Protein AF-Q64BW5-F1 (afdb_monomer_lite)

Structure (mmCIF, N/CA/C/O backbone):
data_AF-Q64BW5-F1
#
_entry.id   AF-Q64BW5-F1
#
loop_
_atom_site.group_PDB
_atom_site.id
_atom_site.type_symbol
_atom_site.label_atom_id
_atom_site.label_alt_id
_atom_site.label_comp_id
_atom_site.label_asym_id
_atom_site.label_entity_id
_atom_site.label_seq_id
_atom_site.pdbx_PDB_ins_code
_atom_site.Cartn_x
_atom_site.Cartn_y
_atom_site.Cartn_z
_atom_site.occupancy
_atom_site.B_iso_or_equiv
_atom_site.auth_seq_id
_atom_site.auth_comp_id
_atom_site.auth_asym_id
_atom_site.auth_atom_id
_atom_site.pdbx_PDB_model_num
ATOM 1 N N . MET A 1 1 ? 25.138 10.363 -33.778 1.00 40.03 1 MET A N 1
ATOM 2 C CA . MET A 1 1 ? 23.825 9.757 -33.479 1.00 40.03 1 MET A CA 1
ATOM 3 C C . MET A 1 1 ? 23.364 10.352 -32.166 1.00 40.03 1 MET A C 1
ATOM 5 O O . MET A 1 1 ? 23.858 9.948 -31.122 1.00 40.03 1 MET A O 1
ATOM 9 N N . ASP A 1 2 ? 22.525 11.381 -32.226 1.00 44.62 2 ASP A N 1
ATOM 10 C CA . ASP A 1 2 ? 22.019 12.067 -31.039 1.00 44.62 2 ASP A CA 1
ATOM 11 C C . ASP A 1 2 ? 21.065 11.152 -30.275 1.00 44.62 2 ASP A C 1
ATOM 13 O O . ASP A 1 2 ? 19.942 10.880 -30.707 1.00 44.62 2 ASP A O 1
ATOM 17 N N . THR A 1 3 ? 21.519 10.648 -29.131 1.00 49.12 3 THR A N 1
ATOM 18 C CA . THR A 1 3 ? 20.677 9.920 -28.187 1.00 49.12 3 THR A CA 1
ATOM 19 C C . THR A 1 3 ? 19.681 10.916 -27.601 1.00 49.12 3 THR A C 1
ATOM 21 O O . THR A 1 3 ? 19.979 11.625 -26.639 1.00 49.12 3 THR A O 1
ATOM 24 N N . LYS A 1 4 ? 18.488 11.011 -28.198 1.00 54.75 4 LYS A N 1
ATOM 25 C CA . LYS A 1 4 ? 17.365 11.738 -27.599 1.00 54.75 4 LYS A CA 1
ATOM 26 C C . LYS A 1 4 ? 17.046 11.087 -26.254 1.00 54.75 4 LYS A C 1
ATOM 28 O O . LYS A 1 4 ? 16.424 10.030 -26.201 1.00 54.75 4 LYS A O 1
ATOM 33 N N . LYS A 1 5 ? 17.505 11.708 -25.168 1.00 57.66 5 LYS A N 1
ATOM 34 C CA . LYS A 1 5 ? 17.122 11.332 -23.809 1.00 57.66 5 LYS A CA 1
ATOM 35 C C . LYS A 1 5 ? 15.677 11.766 -23.598 1.00 57.66 5 LYS A C 1
ATOM 37 O O . LYS A 1 5 ? 15.373 12.952 -23.675 1.00 57.66 5 LYS A O 1
ATOM 42 N N . VAL A 1 6 ? 14.797 10.801 -23.365 1.00 62.75 6 VAL A N 1
ATOM 43 C CA . VAL A 1 6 ? 13.415 11.052 -22.954 1.00 62.75 6 VAL A CA 1
ATOM 44 C C . VAL A 1 6 ? 13.355 10.833 -21.451 1.00 62.75 6 VAL A C 1
ATOM 46 O O . VAL A 1 6 ? 13.616 9.731 -20.977 1.00 62.75 6 VAL A O 1
ATOM 49 N N . THR A 1 7 ? 13.040 11.886 -20.702 1.00 61.03 7 THR A N 1
ATOM 50 C CA . THR A 1 7 ? 12.795 11.788 -19.262 1.00 61.03 7 THR A CA 1
ATOM 51 C C . THR A 1 7 ? 11.343 11.375 -19.054 1.00 61.03 7 THR A C 1
ATOM 53 O O . THR A 1 7 ? 10.433 12.076 -19.490 1.00 61.03 7 THR A O 1
ATOM 56 N N . LEU A 1 8 ? 11.120 10.226 -18.417 1.00 65.81 8 LEU A N 1
ATOM 57 C CA . LEU A 1 8 ? 9.782 9.755 -18.065 1.00 65.81 8 LEU A CA 1
ATOM 58 C C . LEU A 1 8 ? 9.401 10.307 -16.685 1.00 65.81 8 LEU A C 1
ATOM 60 O O . LEU A 1 8 ? 9.905 9.850 -15.659 1.00 65.81 8 LEU A O 1
ATOM 64 N N . GLU A 1 9 ? 8.518 11.305 -16.655 1.00 70.00 9 GLU A N 1
ATOM 65 C CA . GLU A 1 9 ? 8.001 11.862 -15.403 1.00 70.00 9 GLU A CA 1
ATOM 66 C C . GLU A 1 9 ? 7.084 10.853 -14.700 1.00 70.00 9 GLU A C 1
ATOM 68 O O . GLU A 1 9 ? 6.095 10.402 -15.268 1.00 70.00 9 GLU A O 1
ATOM 73 N N . GLY A 1 10 ? 7.401 10.497 -13.452 1.00 75.88 10 GLY A N 1
ATOM 74 C CA . GLY A 1 10 ? 6.597 9.560 -12.656 1.00 75.88 10 GLY A CA 1
ATOM 75 C C . GLY A 1 10 ? 7.219 8.179 -12.443 1.00 75.88 10 GLY A C 1
ATOM 76 O O . GLY A 1 10 ? 6.550 7.306 -11.891 1.00 75.88 10 GLY A O 1
ATOM 77 N N . ILE A 1 11 ? 8.488 7.983 -12.806 1.00 84.19 11 ILE A N 1
ATOM 78 C CA . ILE A 1 11 ? 9.298 6.849 -12.338 1.00 84.19 11 ILE A CA 1
ATOM 79 C C . ILE A 1 11 ? 9.913 7.189 -10.972 1.00 84.19 11 ILE A C 1
ATOM 81 O O . ILE A 1 11 ? 10.339 8.318 -10.729 1.00 84.19 11 ILE A O 1
ATOM 85 N N . VAL A 1 12 ? 9.930 6.219 -10.061 1.00 87.19 12 VAL A N 1
ATOM 86 C CA . VAL A 1 12 ? 10.563 6.303 -8.740 1.00 87.19 12 VAL A CA 1
ATOM 87 C C . VAL A 1 12 ? 11.652 5.252 -8.592 1.00 87.19 12 VAL A C 1
ATOM 89 O O . VAL A 1 12 ? 11.532 4.1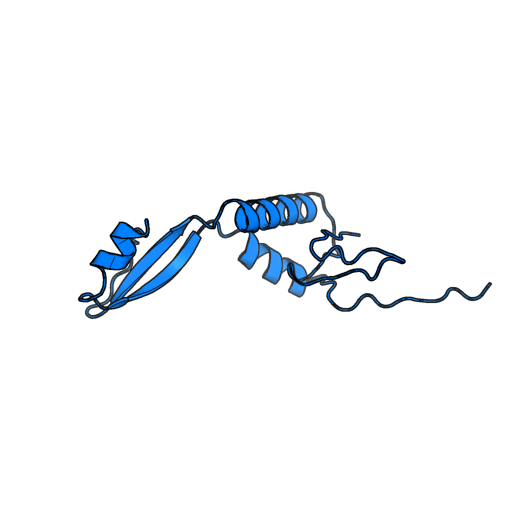41 -9.108 1.00 87.19 12 VAL A O 1
ATOM 92 N N . SER A 1 13 ? 12.684 5.606 -7.834 1.00 88.06 13 SER A N 1
ATOM 93 C CA . SER A 1 13 ? 13.816 4.748 -7.487 1.00 88.06 13 SER A CA 1
ATOM 94 C C . SER A 1 13 ? 14.265 4.996 -6.041 1.00 88.06 13 SER A C 1
ATOM 96 O O . SER A 1 13 ? 13.787 5.924 -5.376 1.00 88.06 13 SER A O 1
ATOM 98 N N . GLY A 1 14 ? 15.141 4.131 -5.521 1.00 90.81 14 GLY A N 1
ATOM 99 C CA . GLY A 1 14 ? 15.722 4.264 -4.179 1.00 90.81 14 GLY A CA 1
ATOM 100 C C . GLY A 1 14 ? 14.676 4.350 -3.059 1.00 90.81 14 GLY A C 1
ATOM 101 O O . GLY A 1 14 ? 13.723 3.572 -3.012 1.00 90.81 14 GLY A O 1
ATOM 102 N N . GLU A 1 15 ? 14.825 5.322 -2.157 1.00 90.94 15 GLU A N 1
ATOM 103 C CA . GLU A 1 15 ? 13.932 5.492 -0.999 1.00 90.94 15 GLU A CA 1
ATOM 104 C C . GLU A 1 15 ? 12.465 5.734 -1.402 1.00 90.94 15 GLU A C 1
ATOM 106 O O . GLU A 1 15 ? 11.539 5.227 -0.761 1.00 90.94 15 GLU A O 1
ATOM 111 N N . ALA A 1 16 ? 12.236 6.456 -2.505 1.00 88.88 16 ALA A N 1
ATOM 112 C CA . ALA A 1 16 ? 10.890 6.705 -3.015 1.00 88.88 16 ALA A CA 1
ATOM 113 C C . ALA A 1 16 ? 10.205 5.407 -3.477 1.00 88.88 16 ALA A C 1
ATOM 115 O O . ALA A 1 16 ? 8.998 5.237 -3.270 1.00 88.88 16 ALA A O 1
ATOM 116 N N . LEU A 1 17 ? 10.975 4.471 -4.045 1.00 89.56 17 LEU A N 1
ATOM 117 C CA . LEU A 1 17 ? 10.492 3.145 -4.428 1.00 89.56 17 LEU A CA 1
ATOM 118 C C . LEU A 1 17 ? 10.136 2.304 -3.196 1.00 89.56 17 LEU A C 1
ATOM 120 O O . LEU A 1 17 ? 9.076 1.678 -3.162 1.00 89.56 17 LEU A O 1
ATOM 124 N N . ASP A 1 18 ? 10.969 2.322 -2.155 1.00 90.81 18 ASP A N 1
ATOM 125 C CA . ASP A 1 18 ? 10.688 1.595 -0.913 1.00 90.81 18 ASP A CA 1
ATOM 126 C C . ASP A 1 18 ? 9.460 2.149 -0.179 1.00 90.81 18 ASP A C 1
ATOM 128 O O . ASP A 1 18 ? 8.657 1.385 0.371 1.00 90.81 18 ASP A O 1
ATOM 132 N N . PHE A 1 19 ? 9.256 3.468 -0.204 1.00 90.94 19 PHE A N 1
ATOM 133 C CA . PHE A 1 19 ? 8.040 4.085 0.319 1.00 90.94 19 PHE A CA 1
ATOM 134 C C . PHE A 1 19 ? 6.795 3.641 -0.466 1.00 90.94 19 PHE 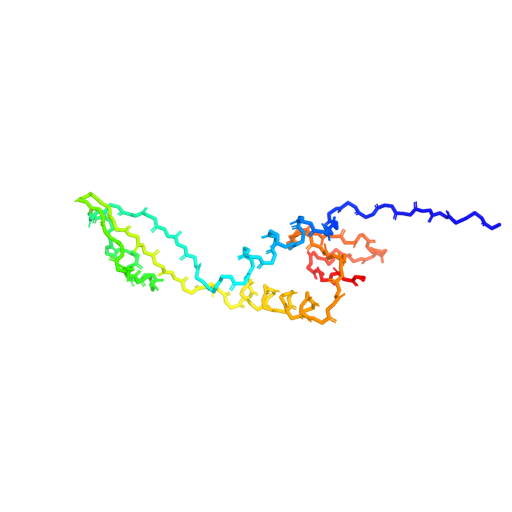A C 1
ATOM 136 O O . PHE A 1 19 ? 5.790 3.242 0.137 1.00 90.94 19 PHE A O 1
ATOM 143 N N . ALA A 1 20 ? 6.868 3.645 -1.802 1.00 90.38 20 ALA A N 1
ATOM 144 C CA . ALA A 1 20 ? 5.792 3.158 -2.663 1.00 90.38 20 ALA A CA 1
ATOM 145 C C . ALA A 1 20 ? 5.493 1.671 -2.403 1.00 90.38 20 ALA A C 1
ATOM 147 O O . ALA A 1 20 ? 4.329 1.305 -2.218 1.00 90.38 20 ALA A O 1
ATOM 148 N N . TYR A 1 21 ? 6.529 0.838 -2.265 1.00 91.75 21 TYR A N 1
ATOM 149 C CA . TYR A 1 21 ? 6.403 -0.579 -1.923 1.00 91.75 21 TYR A CA 1
ATOM 150 C C . TYR A 1 21 ? 5.663 -0.785 -0.604 1.00 91.75 21 TYR A C 1
ATOM 152 O O . TYR A 1 21 ? 4.698 -1.547 -0.553 1.00 91.75 21 TYR A O 1
ATOM 160 N N . ARG A 1 22 ? 6.059 -0.076 0.461 1.00 91.56 22 ARG A N 1
ATOM 161 C CA . ARG A 1 22 ? 5.395 -0.177 1.771 1.00 91.56 22 ARG A CA 1
ATOM 162 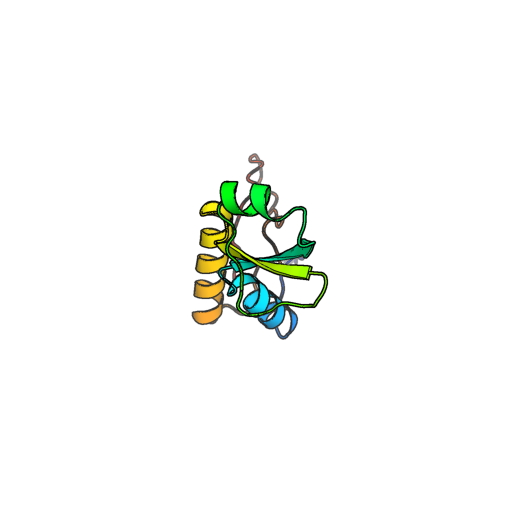C C . ARG A 1 22 ? 3.914 0.178 1.681 1.00 91.56 22 ARG A C 1
ATOM 164 O O . ARG A 1 22 ? 3.105 -0.494 2.308 1.00 91.56 22 ARG A O 1
ATOM 171 N N . LYS A 1 23 ? 3.548 1.193 0.892 1.00 90.50 23 LYS A N 1
ATOM 172 C CA . LYS A 1 23 ? 2.150 1.608 0.695 1.00 90.50 23 LYS A CA 1
ATOM 173 C C . LYS A 1 23 ? 1.343 0.580 -0.112 1.00 90.50 23 LYS A C 1
ATOM 175 O O . LYS A 1 23 ? 0.207 0.269 0.255 1.00 90.50 23 LYS A O 1
ATOM 180 N N . LYS A 1 24 ? 1.916 0.052 -1.196 1.00 89.62 24 LYS A N 1
ATOM 181 C CA . LYS A 1 24 ? 1.255 -0.898 -2.108 1.00 89.62 24 LYS A CA 1
ATOM 182 C C . LYS A 1 24 ? 1.101 -2.289 -1.483 1.00 89.62 24 LYS A C 1
ATOM 184 O O . LYS A 1 24 ? 0.020 -2.866 -1.557 1.00 89.62 24 LYS A O 1
ATOM 189 N N . ASN A 1 25 ? 2.098 -2.744 -0.720 1.00 91.25 25 ASN A N 1
ATOM 190 C CA . ASN A 1 25 ? 2.113 -4.054 -0.055 1.00 91.25 25 ASN A CA 1
ATOM 191 C C . ASN A 1 25 ? 1.064 -4.208 1.072 1.00 91.25 25 ASN A C 1
ATOM 193 O O . ASN A 1 25 ? 0.846 -5.302 1.593 1.00 91.25 25 ASN A O 1
ATOM 197 N N . VAL A 1 26 ? 0.390 -3.128 1.483 1.00 92.06 26 VAL A N 1
ATOM 198 C CA . VAL A 1 26 ? -0.710 -3.207 2.453 1.00 92.06 26 VAL A CA 1
ATOM 199 C C . VAL A 1 26 ? -1.983 -3.688 1.753 1.00 92.06 26 VAL A C 1
ATOM 201 O O . VAL A 1 26 ? -2.521 -2.993 0.901 1.00 92.06 26 VAL A O 1
ATOM 204 N N . LYS A 1 27 ? -2.521 -4.843 2.161 1.00 90.62 27 LYS A N 1
ATOM 205 C CA . LYS A 1 27 ? -3.739 -5.438 1.568 1.00 90.62 27 LYS A CA 1
ATOM 206 C C . LYS A 1 27 ? -5.047 -4.726 1.927 1.00 90.62 27 LYS A C 1
ATOM 208 O O . LYS A 1 27 ? -6.047 -4.887 1.236 1.00 90.62 27 LYS A O 1
ATOM 213 N N . TYR A 1 28 ? -5.049 -3.959 3.014 1.00 92.25 28 TYR A N 1
ATOM 214 C CA . TYR A 1 28 ? -6.252 -3.351 3.574 1.00 92.25 28 TYR A CA 1
ATOM 215 C C . TYR A 1 28 ? -6.230 -1.827 3.470 1.00 92.25 28 TYR A C 1
ATOM 217 O O . TYR A 1 28 ? -5.219 -1.184 3.757 1.00 92.25 28 TYR A O 1
ATOM 225 N N . VAL A 1 29 ? -7.377 -1.242 3.150 1.00 91.25 29 VAL A N 1
ATOM 226 C CA . VAL A 1 29 ? -7.637 0.186 3.334 1.00 91.25 29 VAL A CA 1
ATOM 227 C C . VAL A 1 29 ? -8.153 0.396 4.751 1.00 91.25 29 VAL A C 1
ATOM 229 O O . VAL A 1 29 ? -8.927 -0.413 5.259 1.00 91.25 29 VAL A O 1
ATOM 232 N N . TYR A 1 30 ? -7.726 1.475 5.405 1.00 91.31 30 TYR A N 1
ATOM 233 C CA . TYR A 1 30 ? -8.148 1.807 6.763 1.00 91.31 30 TYR A CA 1
ATOM 234 C C . TYR A 1 30 ? -8.955 3.098 6.785 1.00 91.31 30 TYR A C 1
ATOM 236 O O . TYR A 1 30 ? -8.596 4.066 6.118 1.00 91.31 30 TYR A O 1
ATOM 244 N N . LYS A 1 31 ? -9.995 3.134 7.619 1.00 90.75 31 LYS A N 1
ATOM 245 C CA . LYS A 1 31 ? -10.815 4.330 7.843 1.00 90.75 31 LYS A CA 1
ATOM 246 C C . LYS A 1 31 ? -11.075 4.527 9.330 1.00 90.75 31 LYS A C 1
ATOM 248 O O . LYS A 1 31 ? -11.191 3.562 10.083 1.00 90.75 31 LYS A O 1
ATOM 253 N N . ARG A 1 32 ? -11.148 5.782 9.772 1.00 90.69 32 ARG A N 1
ATOM 254 C CA . ARG A 1 32 ? -11.537 6.141 11.140 1.00 90.69 32 ARG A CA 1
ATOM 255 C C . ARG A 1 32 ? -12.964 6.669 11.108 1.00 90.69 32 ARG A C 1
ATOM 257 O O . ARG A 1 32 ? -13.232 7.624 10.390 1.00 90.69 32 ARG A O 1
ATOM 264 N N . VAL A 1 33 ? -13.849 6.052 11.881 1.00 90.06 33 VAL A N 1
ATOM 265 C CA . VAL A 1 33 ? -15.285 6.367 11.887 1.00 90.06 33 VAL A CA 1
ATOM 266 C C . VAL A 1 33 ? -15.763 6.541 13.327 1.00 90.06 33 VAL A C 1
ATOM 268 O O . VAL A 1 33 ? -15.248 5.891 14.245 1.00 90.06 33 VAL A O 1
ATOM 271 N N . VAL A 1 34 ? -16.703 7.461 13.549 1.00 89.50 34 VAL A N 1
ATOM 272 C CA . VAL A 1 34 ? -17.363 7.640 14.850 1.00 89.50 34 VAL A CA 1
ATOM 273 C C . VAL A 1 34 ? -18.293 6.467 15.153 1.00 89.50 34 VAL A C 1
ATOM 275 O O . VAL 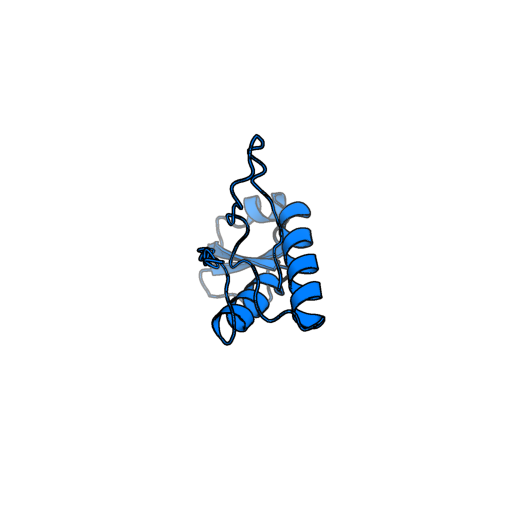A 1 34 ? -18.735 5.756 14.260 1.00 89.50 34 VAL A O 1
ATOM 278 N N . LYS A 1 35 ? -18.602 6.243 16.432 1.00 84.00 35 LYS A N 1
ATOM 279 C CA . LYS A 1 35 ? -19.423 5.095 16.853 1.00 84.00 35 LYS A CA 1
ATOM 280 C C . LYS A 1 35 ? -20.825 5.068 16.219 1.00 84.00 35 LYS A C 1
ATOM 282 O O . LYS A 1 35 ? -21.353 3.981 16.017 1.00 84.00 35 LYS A O 1
ATOM 287 N N . GLN A 1 36 ? -21.410 6.235 15.953 1.00 85.69 36 GLN A N 1
ATOM 288 C CA . GLN A 1 36 ? -22.782 6.374 15.452 1.00 85.69 36 GLN A CA 1
ATOM 289 C C . GLN A 1 36 ? -22.920 5.942 13.985 1.00 85.69 36 GLN A C 1
ATOM 291 O O . GLN A 1 36 ? -23.896 5.289 13.642 1.00 85.69 36 GLN A O 1
ATOM 296 N N . ASP A 1 37 ? -21.898 6.184 13.164 1.00 87.00 37 ASP A N 1
ATOM 297 C CA . ASP A 1 37 ? -21.945 5.936 11.716 1.00 87.00 37 ASP A CA 1
ATOM 298 C C . ASP A 1 37 ? -21.366 4.575 11.321 1.00 87.00 37 ASP A C 1
ATOM 300 O O . ASP A 1 37 ? -20.931 4.387 10.194 1.00 87.00 37 ASP A O 1
ATOM 304 N N . LEU A 1 38 ? -21.278 3.620 12.249 1.00 86.94 38 LEU A N 1
ATOM 305 C CA . LEU A 1 38 ? -20.616 2.340 11.990 1.00 86.94 38 LEU A CA 1
ATOM 306 C C . LEU A 1 38 ? -21.410 1.405 11.077 1.00 86.94 38 LEU A C 1
ATOM 308 O O . LEU A 1 38 ? -20.798 0.661 10.315 1.00 86.94 38 LEU A O 1
ATOM 312 N N . GLN A 1 39 ? -22.740 1.417 11.192 1.00 88.38 39 GLN A N 1
ATOM 313 C CA . GLN A 1 39 ? -23.599 0.426 10.547 1.00 88.38 39 GLN A CA 1
ATOM 314 C C . GLN A 1 39 ? -23.468 0.423 9.012 1.00 88.38 39 GLN A C 1
ATOM 316 O O . GLN A 1 39 ? -23.180 -0.645 8.477 1.00 88.38 39 GLN A O 1
ATOM 321 N N . PRO A 1 40 ? -23.511 1.579 8.313 1.00 91.62 40 PRO A N 1
ATOM 322 C CA . PRO A 1 40 ? -23.355 1.608 6.856 1.00 91.62 40 PRO A CA 1
ATOM 323 C C . PRO A 1 40 ? -22.025 1.015 6.374 1.00 91.62 40 PRO A C 1
ATOM 325 O O . PRO A 1 40 ? -21.963 0.361 5.338 1.00 91.62 40 PRO A O 1
ATOM 328 N N . PHE A 1 41 ? -20.944 1.181 7.146 1.00 89.94 41 PHE A N 1
ATOM 329 C CA . PHE A 1 41 ? -19.652 0.606 6.775 1.00 89.94 41 PHE A CA 1
ATOM 330 C C . PHE A 1 41 ? -19.633 -0.920 6.914 1.00 89.94 41 PHE A C 1
ATOM 332 O O . PHE A 1 41 ? -18.955 -1.579 6.132 1.00 89.94 41 PHE A O 1
ATOM 339 N N . PHE A 1 42 ? -20.358 -1.507 7.869 1.00 88.44 42 PHE A N 1
ATOM 340 C CA . PHE A 1 42 ? -20.459 -2.970 7.943 1.00 88.44 42 PHE A CA 1
ATOM 341 C C . PHE A 1 42 ? -21.236 -3.537 6.759 1.00 88.44 42 PHE A C 1
ATOM 343 O O . PHE A 1 42 ? -20.808 -4.542 6.194 1.00 88.44 42 PHE A O 1
ATOM 350 N N . ASP A 1 43 ? -22.292 -2.846 6.332 1.00 89.94 43 ASP A N 1
ATOM 351 C CA . ASP A 1 43 ? -23.085 -3.233 5.163 1.00 89.94 43 ASP A CA 1
ATOM 352 C C . ASP A 1 43 ? -22.249 -3.150 3.864 1.00 89.94 43 ASP A C 1
ATOM 354 O O . ASP A 1 43 ? -22.382 -3.977 2.966 1.00 89.94 43 ASP A O 1
ATOM 358 N N . GLU A 1 44 ? -21.295 -2.215 3.796 1.00 89.00 44 GLU A N 1
ATOM 359 C CA . GLU A 1 44 ? -20.299 -2.096 2.719 1.00 89.00 44 GLU A CA 1
ATOM 360 C C . GLU A 1 44 ? -19.112 -3.086 2.822 1.00 89.00 44 GLU A C 1
ATOM 362 O O . GLU A 1 44 ? -18.172 -3.015 2.014 1.00 89.00 44 GLU A O 1
ATOM 367 N N . GLY A 1 45 ? -19.098 -3.980 3.815 1.00 90.00 45 GLY A N 1
ATOM 368 C CA . GLY A 1 45 ? -18.053 -4.995 4.003 1.00 90.00 45 GLY A CA 1
ATOM 369 C C . GLY A 1 45 ? -16.784 -4.504 4.709 1.00 90.00 45 GLY A C 1
ATOM 370 O O . GLY A 1 45 ? -15.711 -5.083 4.529 1.00 90.00 45 GLY A O 1
ATOM 371 N N . TRP A 1 46 ? -16.857 -3.422 5.488 1.00 93.19 46 TRP A N 1
ATOM 372 C CA . TRP A 1 46 ? -15.769 -3.027 6.385 1.00 93.19 46 TRP A CA 1
ATOM 373 C C . TRP A 1 46 ? -15.794 -3.852 7.675 1.00 93.19 46 TRP A C 1
ATOM 375 O O . TRP A 1 46 ? -16.839 -4.248 8.169 1.00 93.19 46 TRP A O 1
ATOM 385 N N . GLU A 1 47 ? -14.633 -4.043 8.290 1.00 91.81 47 GLU A N 1
ATOM 386 C CA . GLU A 1 47 ? -14.470 -4.775 9.546 1.00 91.81 47 GLU A CA 1
ATOM 387 C C . GLU A 1 47 ? -13.849 -3.881 10.620 1.00 91.81 47 GLU A C 1
ATOM 389 O O . GLU A 1 47 ? -12.987 -3.043 10.336 1.00 91.81 47 GLU A O 1
ATOM 394 N N . LYS A 1 48 ? -14.213 -4.088 11.891 1.00 88.75 48 LYS A N 1
ATOM 395 C CA . LYS A 1 48 ? -13.516 -3.434 13.009 1.00 88.75 48 LYS A CA 1
ATOM 396 C C . LYS A 1 48 ? -12.107 -4.004 13.152 1.00 88.75 48 LYS A C 1
ATOM 398 O O . LYS A 1 48 ? -11.904 -5.212 13.149 1.00 88.75 48 LYS A O 1
ATOM 403 N N . THR A 1 49 ? -11.131 -3.128 13.362 1.00 88.19 49 THR A N 1
ATOM 404 C CA . THR A 1 49 ? -9.805 -3.540 13.840 1.00 88.19 49 THR A CA 1
ATOM 405 C C . THR A 1 49 ? -9.797 -3.628 15.370 1.00 88.19 49 THR A C 1
ATOM 407 O O . THR A 1 49 ? -10.684 -3.088 16.033 1.00 88.19 49 THR A O 1
ATOM 410 N N . GLY A 1 50 ? -8.764 -4.245 15.956 1.00 78.62 50 GLY A N 1
ATOM 411 C CA . GLY A 1 50 ?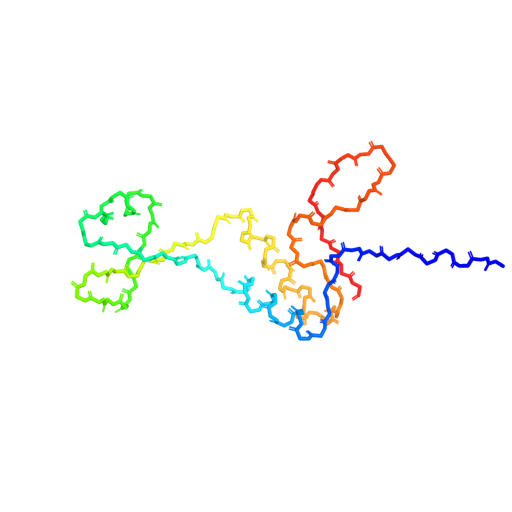 -8.575 -4.248 17.415 1.00 78.62 50 GLY A CA 1
ATOM 412 C C . GLY A 1 50 ? -8.340 -2.854 18.022 1.00 78.62 50 GLY A C 1
ATOM 413 O O . GLY A 1 50 ? -8.454 -2.676 19.232 1.00 78.62 50 GLY A O 1
ATOM 414 N N . TYR A 1 51 ? -8.049 -1.843 17.196 1.00 76.69 51 TYR A N 1
ATOM 415 C CA . TYR A 1 51 ? -7.825 -0.476 17.651 1.00 76.69 51 TYR A CA 1
ATOM 416 C C . TYR A 1 51 ? -9.143 0.294 17.813 1.00 76.69 51 TYR A C 1
ATOM 418 O O . TYR A 1 51 ? -9.879 0.529 16.846 1.00 76.69 51 TYR A O 1
ATOM 426 N N . ARG A 1 52 ? -9.399 0.775 19.035 1.00 79.00 52 ARG A N 1
ATOM 427 C CA . ARG A 1 52 ? -10.529 1.652 19.361 1.00 79.00 52 ARG A CA 1
ATOM 428 C C . ARG A 1 52 ? -10.099 2.805 20.264 1.00 79.00 52 ARG A C 1
ATOM 430 O O . ARG A 1 52 ? -9.311 2.630 21.186 1.00 79.00 52 ARG A O 1
ATOM 437 N N . SER A 1 53 ? -10.670 3.976 20.016 1.00 81.19 53 SER A N 1
ATOM 438 C CA . SER A 1 53 ? -10.639 5.131 20.913 1.00 81.19 53 SER A CA 1
ATOM 439 C C . SER A 1 53 ? -12.021 5.306 21.553 1.00 81.19 53 SER A C 1
ATOM 441 O O . SER A 1 53 ? -13.000 4.730 21.082 1.00 81.19 53 SER A O 1
ATOM 443 N N . LYS A 1 54 ? -12.142 6.138 22.597 1.00 79.62 54 LYS A N 1
ATOM 444 C CA . LYS A 1 54 ? -13.432 6.417 23.260 1.00 79.62 54 LYS A CA 1
ATOM 445 C C . LYS A 1 54 ? -14.519 6.898 22.284 1.00 79.62 54 LYS A C 1
ATOM 447 O O . LYS A 1 54 ? -15.689 6.610 22.494 1.00 79.62 54 LYS A O 1
ATOM 452 N N . LYS A 1 55 ? -14.132 7.621 21.226 1.00 83.38 55 LYS A N 1
ATOM 453 C CA . LYS A 1 55 ? -15.059 8.243 20.259 1.00 83.38 55 LYS A CA 1
ATOM 454 C C . LYS A 1 55 ? -15.050 7.607 18.866 1.00 83.38 55 LYS A C 1
ATOM 456 O O . LYS A 1 55 ? -15.987 7.808 18.102 1.00 83.38 55 LYS A O 1
ATOM 461 N N . PHE A 1 56 ? -14.002 6.857 18.529 1.00 87.12 56 PHE A N 1
ATOM 462 C CA . PHE A 1 56 ? -13.760 6.407 17.161 1.00 87.12 56 PHE A CA 1
ATOM 463 C C . PHE A 1 56 ? -13.331 4.951 17.113 1.00 87.12 56 PHE A C 1
ATOM 465 O O . PHE A 1 56 ? -12.566 4.488 17.960 1.00 87.12 56 PHE A O 1
ATOM 472 N N . PHE A 1 57 ? -13.740 4.279 16.049 1.00 89.44 57 PHE A N 1
ATOM 473 C CA . PHE A 1 57 ? -13.260 2.961 15.677 1.00 89.44 57 PHE A CA 1
ATOM 474 C C . PHE A 1 57 ? -12.404 3.077 14.423 1.00 89.44 57 PHE A C 1
ATOM 476 O O . PHE A 1 57 ? -12.686 3.881 13.529 1.00 89.44 57 PHE A O 1
ATOM 483 N N . ARG A 1 58 ? -11.342 2.274 14.363 1.00 91.38 58 ARG A N 1
ATOM 484 C CA . ARG A 1 58 ? -10.596 2.075 13.127 1.00 91.38 58 ARG A CA 1
ATOM 485 C C . ARG A 1 58 ? -11.164 0.849 12.430 1.00 91.38 58 ARG A C 1
ATOM 487 O O . ARG A 1 58 ? -11.143 -0.248 12.990 1.00 91.38 58 ARG A O 1
ATOM 494 N N . LEU A 1 59 ? -11.664 1.063 11.225 1.00 93.00 59 LEU A N 1
ATOM 495 C CA . LEU A 1 59 ? -12.160 0.033 10.333 1.00 93.00 59 LEU A CA 1
ATOM 496 C C . LEU A 1 59 ? -11.087 -0.334 9.309 1.00 93.00 59 LEU A C 1
ATOM 498 O O . LEU A 1 59 ? -10.206 0.481 9.002 1.00 93.00 59 LEU A O 1
ATOM 502 N N . ARG A 1 60 ? -11.168 -1.553 8.785 1.00 93.62 60 ARG A N 1
ATOM 503 C CA . ARG A 1 60 ? -10.388 -2.023 7.643 1.00 93.62 60 ARG A CA 1
ATOM 504 C C . ARG A 1 60 ? -11.310 -2.648 6.602 1.00 93.62 60 ARG A C 1
ATOM 506 O O . ARG A 1 60 ? -12.318 -3.237 6.969 1.00 93.62 60 ARG A O 1
ATOM 513 N N . LYS A 1 61 ? -10.944 -2.557 5.333 1.00 93.50 61 LYS A N 1
ATOM 514 C CA . LYS A 1 61 ? -11.590 -3.278 4.231 1.00 93.50 61 LYS A CA 1
ATOM 515 C C . LYS A 1 61 ? -10.508 -3.772 3.284 1.00 93.50 61 LYS A C 1
ATOM 517 O O . LYS A 1 61 ? -9.476 -3.112 3.146 1.00 93.50 61 LYS A O 1
ATOM 522 N N . LEU A 1 62 ? -10.692 -4.952 2.698 1.00 91.31 62 LEU A N 1
ATOM 523 C CA . LEU A 1 62 ? -9.770 -5.452 1.681 1.00 91.31 62 LEU A CA 1
ATOM 524 C C . LEU A 1 62 ? -9.790 -4.497 0.478 1.00 91.31 62 LEU A C 1
ATOM 526 O O . LEU A 1 62 ? -10.846 -3.971 0.134 1.00 91.31 62 LEU A O 1
ATOM 530 N N . LYS A 1 63 ? -8.631 -4.235 -0.133 1.00 89.56 63 LYS A N 1
ATOM 531 C CA . LYS A 1 63 ? -8.585 -3.472 -1.387 1.00 89.56 63 LYS A CA 1
ATOM 532 C C . LYS A 1 63 ? -9.455 -4.151 -2.449 1.00 89.56 63 LYS A C 1
ATOM 534 O O . LYS A 1 63 ? -9.521 -5.378 -2.502 1.00 89.56 63 LYS A O 1
ATOM 539 N N . ASP A 1 64 ? -10.069 -3.342 -3.305 1.00 89.31 64 ASP A N 1
ATOM 540 C CA . ASP A 1 64 ? -10.806 -3.849 -4.460 1.00 89.31 64 ASP A CA 1
ATOM 541 C C . ASP A 1 64 ? -9.885 -4.680 -5.360 1.00 89.31 64 ASP A C 1
ATOM 543 O O . ASP A 1 64 ? -8.692 -4.388 -5.480 1.00 89.31 64 ASP A O 1
ATOM 547 N N . VAL A 1 65 ? -10.450 -5.696 -6.018 1.00 86.44 65 VAL A N 1
ATOM 548 C CA . VAL A 1 65 ? -9.683 -6.696 -6.781 1.00 86.44 65 VAL A CA 1
ATOM 549 C C . VAL A 1 65 ? -8.772 -6.047 -7.826 1.00 86.44 65 VAL A C 1
ATOM 551 O O . VAL A 1 65 ? -7.605 -6.407 -7.909 1.00 86.44 65 VAL A O 1
ATOM 554 N N . GLY A 1 66 ? -9.263 -5.059 -8.582 1.00 85.25 66 GLY A N 1
ATOM 555 C CA . GLY A 1 66 ? -8.477 -4.391 -9.628 1.00 85.25 66 GLY A CA 1
ATOM 556 C C . GLY A 1 66 ? -7.238 -3.662 -9.083 1.00 85.25 66 GLY A C 1
ATOM 557 O O . GLY A 1 66 ? -6.117 -4.073 -9.376 1.00 85.25 66 GLY A O 1
ATOM 558 N N . PRO A 1 67 ? -7.407 -2.606 -8.264 1.00 84.19 67 PRO A N 1
ATOM 559 C CA . PRO A 1 67 ? -6.280 -1.896 -7.654 1.00 84.19 67 PRO A CA 1
ATOM 560 C C . PRO A 1 67 ? -5.391 -2.788 -6.776 1.00 84.19 67 PRO A C 1
ATOM 562 O O . PRO A 1 67 ? -4.178 -2.597 -6.737 1.00 84.19 67 PRO A O 1
ATOM 565 N N . GLY A 1 68 ? -5.978 -3.764 -6.075 1.00 87.25 68 GLY A N 1
ATOM 566 C CA . GLY A 1 68 ? -5.244 -4.720 -5.249 1.00 87.25 68 GLY A CA 1
ATOM 567 C C . GLY A 1 68 ? -4.329 -5.628 -6.070 1.00 87.25 68 GLY A C 1
ATOM 568 O O . GLY A 1 68 ? -3.179 -5.824 -5.686 1.00 87.25 68 GLY A O 1
ATOM 569 N N . PHE A 1 69 ? -4.808 -6.116 -7.216 1.00 87.56 69 PHE A N 1
ATOM 570 C CA . PHE A 1 69 ? -4.014 -6.919 -8.144 1.00 87.56 69 PHE A CA 1
ATOM 571 C C . PHE A 1 69 ? -2.871 -6.108 -8.766 1.00 87.56 69 PHE A C 1
ATOM 573 O O . PHE A 1 69 ? -1.733 -6.570 -8.781 1.00 87.56 69 PHE A O 1
ATOM 580 N N . GLU A 1 70 ? -3.141 -4.877 -9.218 1.00 87.81 70 GLU A N 1
ATOM 581 C CA . GLU A 1 70 ? -2.097 -3.975 -9.726 1.00 87.81 70 GLU A CA 1
ATOM 582 C C . GLU A 1 70 ? -1.018 -3.718 -8.655 1.00 87.81 70 GLU A C 1
ATOM 584 O O . GLU A 1 70 ? 0.174 -3.797 -8.941 1.00 87.81 70 GLU A O 1
ATOM 589 N N . ASP A 1 71 ? -1.397 -3.469 -7.399 1.00 90.31 71 ASP A N 1
ATOM 590 C CA . ASP A 1 71 ? -0.429 -3.301 -6.310 1.00 90.31 71 ASP A CA 1
ATOM 591 C C . ASP A 1 71 ? 0.379 -4.582 -6.032 1.00 90.31 71 ASP A C 1
ATOM 593 O O . ASP A 1 71 ? 1.581 -4.504 -5.770 1.00 90.31 71 ASP A O 1
ATOM 597 N N . GLU A 1 72 ? -0.247 -5.758 -6.108 1.00 90.88 72 GLU A N 1
ATOM 598 C CA . GLU A 1 72 ? 0.423 -7.043 -5.898 1.00 90.88 72 GLU A CA 1
ATOM 599 C C . GLU A 1 72 ? 1.450 -7.343 -6.993 1.00 90.88 72 GLU A C 1
ATOM 601 O O . GLU A 1 72 ? 2.602 -7.655 -6.677 1.00 90.88 72 GLU A O 1
ATOM 606 N N . VAL A 1 73 ? 1.071 -7.180 -8.263 1.00 90.06 73 VAL A N 1
ATOM 607 C CA . VAL A 1 73 ? 1.980 -7.337 -9.406 1.00 90.06 73 VAL A CA 1
ATOM 608 C C . VAL A 1 73 ? 3.142 -6.343 -9.310 1.00 90.06 73 VAL A C 1
ATOM 610 O O . VAL A 1 73 ? 4.298 -6.717 -9.506 1.00 90.06 73 VAL A O 1
ATOM 613 N N . TRP A 1 74 ? 2.872 -5.099 -8.906 1.00 91.56 74 TRP A N 1
ATOM 614 C CA . TRP A 1 74 ? 3.909 -4.088 -8.701 1.00 91.56 74 TRP A CA 1
ATOM 615 C C . TRP A 1 74 ? 4.888 -4.533 -7.604 1.00 91.56 74 TRP A C 1
ATOM 617 O O . TRP A 1 74 ? 6.106 -4.500 -7.774 1.00 91.56 74 TRP A O 1
ATOM 627 N N . CYS A 1 75 ? 4.374 -5.029 -6.477 1.00 91.31 75 CYS A N 1
ATOM 628 C CA . CYS A 1 75 ? 5.208 -5.552 -5.398 1.00 91.31 75 CYS A CA 1
ATOM 629 C C . CYS A 1 75 ? 6.022 -6.786 -5.818 1.00 91.31 75 CYS A C 1
ATOM 631 O O . CYS A 1 75 ? 7.137 -6.958 -5.321 1.00 91.31 75 CYS A O 1
ATOM 633 N N . ILE A 1 76 ? 5.500 -7.633 -6.713 1.00 92.12 76 ILE A N 1
ATOM 634 C CA . ILE A 1 76 ? 6.239 -8.767 -7.284 1.00 92.12 76 ILE A CA 1
ATOM 635 C C . ILE A 1 76 ? 7.449 -8.266 -8.073 1.00 92.12 76 ILE A C 1
ATOM 637 O O . ILE A 1 76 ? 8.557 -8.718 -7.791 1.00 92.12 76 ILE A O 1
ATOM 641 N N . PHE A 1 77 ? 7.271 -7.297 -8.975 1.00 90.62 77 PHE A N 1
ATOM 642 C CA . PHE A 1 77 ? 8.384 -6.727 -9.740 1.00 90.62 77 PHE A CA 1
ATOM 643 C C . PHE A 1 77 ? 9.446 -6.108 -8.825 1.00 90.62 77 PHE A C 1
ATOM 645 O O . PHE A 1 77 ? 10.622 -6.449 -8.931 1.00 90.62 77 PHE A O 1
ATOM 652 N N . LYS A 1 78 ? 9.057 -5.323 -7.816 1.00 90.31 78 LYS A N 1
ATOM 653 C CA . LYS A 1 78 ? 10.029 -4.806 -6.836 1.00 90.31 78 LYS A CA 1
ATOM 654 C C . LYS A 1 78 ? 10.845 -5.932 -6.188 1.00 90.31 78 LYS A C 1
ATOM 656 O O . LYS A 1 78 ? 12.062 -5.827 -6.064 1.00 90.31 78 LYS A O 1
ATOM 661 N N . ARG A 1 79 ? 10.196 -7.031 -5.782 1.00 91.38 79 ARG A N 1
ATOM 662 C CA . ARG A 1 79 ? 10.882 -8.192 -5.179 1.00 91.38 79 ARG A CA 1
ATOM 663 C C . ARG A 1 79 ? 11.793 -8.939 -6.155 1.00 91.38 79 ARG A C 1
ATOM 665 O O . ARG A 1 79 ? 12.735 -9.572 -5.696 1.00 91.38 79 ARG A O 1
ATOM 672 N N . MET A 1 80 ? 11.527 -8.864 -7.458 1.00 92.19 80 MET A N 1
ATOM 673 C CA . MET A 1 80 ? 12.386 -9.435 -8.501 1.00 92.19 80 MET A CA 1
ATOM 674 C C . MET A 1 80 ? 13.659 -8.612 -8.757 1.00 92.19 80 MET A C 1
ATOM 676 O O . MET A 1 80 ? 14.548 -9.101 -9.444 1.00 92.19 80 MET A O 1
ATOM 680 N N . GLY A 1 81 ? 13.776 -7.406 -8.189 1.00 90.00 81 GLY A N 1
ATOM 681 C CA . GLY A 1 81 ? 14.984 -6.580 -8.283 1.00 90.00 81 GLY A CA 1
ATOM 682 C C . GLY A 1 81 ? 14.896 -5.416 -9.269 1.00 90.00 81 GLY A C 1
ATOM 683 O O . GLY A 1 81 ? 15.916 -4.788 -9.540 1.00 90.00 81 GLY A O 1
ATOM 684 N N . PHE A 1 82 ? 13.701 -5.104 -9.780 1.00 90.25 82 PHE A N 1
ATOM 685 C CA . PHE A 1 82 ? 13.478 -3.875 -10.541 1.00 90.25 82 PHE A CA 1
ATOM 686 C C . PHE A 1 82 ? 13.620 -2.657 -9.616 1.00 90.25 82 PHE A C 1
ATOM 688 O O . PHE A 1 82 ? 12.959 -2.582 -8.574 1.00 90.25 82 PHE A O 1
ATOM 695 N N . ASN A 1 83 ? 14.490 -1.717 -9.992 1.00 87.94 83 ASN A N 1
ATOM 696 C CA . ASN A 1 83 ? 14.900 -0.590 -9.139 1.00 87.94 83 ASN A CA 1
ATOM 697 C C . ASN A 1 83 ? 14.320 0.752 -9.596 1.00 87.94 83 ASN A C 1
ATOM 699 O O . ASN A 1 83 ? 14.398 1.741 -8.861 1.00 87.94 83 ASN A O 1
ATOM 703 N N . GLU A 1 84 ? 13.720 0.780 -10.781 1.00 87.50 84 GLU A N 1
ATOM 704 C CA . GLU A 1 84 ? 13.021 1.932 -11.329 1.00 87.50 84 GLU A CA 1
ATOM 705 C C . GLU A 1 84 ? 11.615 1.494 -11.727 1.00 87.50 84 GLU A C 1
ATOM 707 O O . GLU A 1 84 ? 11.445 0.605 -12.557 1.00 87.50 84 GLU A O 1
ATOM 712 N N . MET A 1 85 ? 10.586 2.074 -11.109 1.00 87.25 85 MET A N 1
ATOM 713 C CA . MET A 1 85 ? 9.195 1.686 -11.364 1.00 87.25 85 MET A CA 1
ATOM 714 C C . MET A 1 85 ? 8.262 2.891 -11.398 1.00 87.25 85 MET A C 1
ATOM 716 O O . MET A 1 85 ? 8.549 3.918 -10.787 1.00 87.25 85 MET A O 1
ATOM 720 N N . ASN A 1 86 ? 7.103 2.773 -12.048 1.00 86.06 86 ASN A N 1
ATOM 721 C CA . ASN A 1 86 ? 6.085 3.824 -11.994 1.00 86.06 86 ASN A CA 1
ATOM 722 C C . ASN A 1 86 ? 5.610 4.082 -10.549 1.00 86.06 86 ASN A C 1
ATOM 724 O O . ASN A 1 86 ? 5.330 3.152 -9.786 1.00 86.06 86 ASN A O 1
ATOM 728 N N . LYS A 1 87 ? 5.497 5.362 -10.180 1.00 80.69 87 LYS A N 1
ATOM 729 C CA . LYS A 1 87 ? 5.112 5.840 -8.843 1.00 80.69 87 LYS A CA 1
ATOM 730 C C . LYS A 1 87 ? 3.693 5.440 -8.462 1.00 80.69 87 LYS A C 1
ATOM 732 O O . LYS A 1 87 ? 3.426 5.047 -7.324 1.00 80.69 87 LYS A O 1
ATOM 737 N N . ASP A 1 88 ? 2.775 5.600 -9.405 1.00 73.94 88 ASP A N 1
ATOM 738 C CA . ASP A 1 88 ? 1.348 5.395 -9.222 1.00 73.94 88 ASP A CA 1
ATOM 739 C C . ASP A 1 88 ? 0.684 4.909 -10.517 1.00 73.94 88 ASP A C 1
ATOM 741 O O . ASP A 1 88 ? 1.322 4.751 -11.561 1.00 73.94 88 ASP A O 1
ATOM 745 N N . ASN A 1 89 ? -0.612 4.624 -10.418 1.00 69.88 89 ASN A N 1
ATOM 746 C CA . ASN A 1 89 ? -1.398 4.036 -11.498 1.00 69.88 89 ASN A CA 1
ATOM 747 C C . ASN A 1 89 ? -1.889 5.102 -12.501 1.00 69.88 89 ASN A C 1
ATOM 749 O O . ASN A 1 89 ? -2.628 4.760 -13.419 1.00 69.88 89 ASN A O 1
ATOM 753 N N . ASN A 1 90 ? -1.493 6.372 -12.330 1.00 70.44 90 ASN A N 1
ATOM 754 C CA . ASN A 1 90 ? -1.786 7.462 -13.262 1.00 70.44 90 ASN A CA 1
ATOM 755 C C . ASN A 1 90 ? -0.641 7.688 -14.257 1.00 70.44 90 ASN A C 1
ATOM 757 O O . ASN A 1 90 ? -0.720 8.595 -15.084 1.00 70.44 90 ASN A O 1
ATOM 761 N N . PHE A 1 91 ? 0.434 6.902 -14.174 1.00 70.00 91 PHE A N 1
ATOM 762 C CA . PHE A 1 91 ? 1.532 6.981 -15.123 1.00 70.00 91 PHE A CA 1
ATOM 763 C C . PHE A 1 91 ? 1.068 6.540 -16.518 1.00 70.00 91 PHE A C 1
ATOM 765 O O . PHE A 1 91 ? 0.659 5.395 -16.723 1.00 70.00 91 PHE A O 1
ATOM 772 N N . VAL A 1 92 ? 1.156 7.456 -17.483 1.00 66.75 92 VAL A N 1
ATOM 773 C CA . VAL A 1 92 ? 0.770 7.225 -18.878 1.00 66.75 92 VAL A CA 1
ATOM 774 C C . VAL A 1 92 ? 1.998 7.389 -19.759 1.00 66.75 92 VAL A C 1
ATOM 776 O O . VAL A 1 92 ? 2.579 8.470 -19.816 1.00 66.75 92 VAL A O 1
ATOM 779 N N . ILE A 1 93 ? 2.363 6.339 -20.501 1.00 68.00 93 ILE A N 1
ATOM 780 C CA . ILE A 1 93 ? 3.286 6.494 -21.628 1.00 68.00 93 ILE A CA 1
ATOM 781 C C . ILE A 1 93 ? 2.460 6.926 -22.842 1.00 68.00 93 ILE A C 1
ATOM 783 O O . ILE A 1 93 ? 1.620 6.141 -23.303 1.00 68.00 93 ILE A O 1
ATOM 787 N N . PRO A 1 94 ? 2.693 8.127 -23.400 1.00 62.69 94 PRO A N 1
ATOM 788 C CA . PRO A 1 94 ? 2.055 8.524 -24.644 1.00 62.69 94 PRO A CA 1
ATOM 789 C C . PRO A 1 94 ? 2.510 7.582 -25.767 1.00 62.69 94 PRO A C 1
ATOM 791 O O . PRO A 1 94 ? 3.682 7.548 -26.141 1.00 62.69 94 PRO A O 1
ATOM 794 N N . ARG A 1 95 ? 1.576 6.789 -26.301 1.00 61.00 95 ARG A N 1
ATOM 795 C CA . ARG A 1 95 ? 1.785 5.955 -27.492 1.00 61.00 95 ARG A CA 1
ATOM 796 C C . ARG A 1 95 ? 1.102 6.586 -28.695 1.00 61.00 95 ARG A C 1
ATOM 798 O O . ARG A 1 95 ? -0.000 7.117 -28.587 1.00 61.00 95 ARG A O 1
ATOM 805 N N . HIS A 1 96 ? 1.744 6.479 -29.855 1.00 55.25 96 HIS A N 1
ATOM 806 C C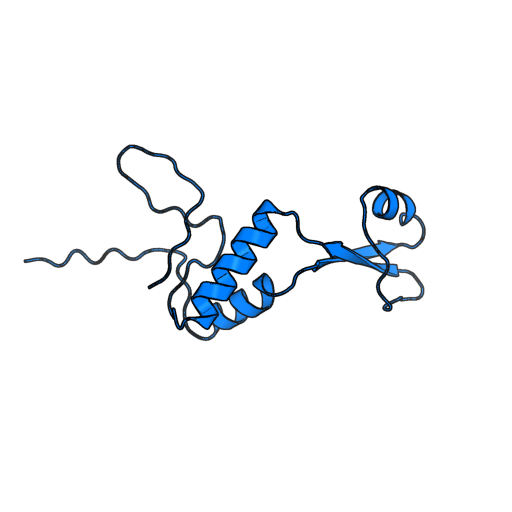A . HIS A 1 96 ? 1.186 6.953 -31.115 1.00 55.25 96 HIS A CA 1
ATOM 807 C C . HIS A 1 96 ? -0.089 6.153 -31.442 1.00 55.25 96 HIS A C 1
ATOM 809 O O . HIS A 1 96 ? -0.010 4.979 -31.793 1.00 55.25 96 HIS A O 1
ATOM 815 N N . GLY A 1 97 ? -1.263 6.771 -31.283 1.00 59.75 97 GLY A N 1
ATOM 816 C CA . GLY A 1 97 ? -2.552 6.205 -31.702 1.00 59.75 97 GLY A CA 1
ATOM 817 C C . GLY A 1 97 ? -3.375 5.447 -30.650 1.00 59.75 97 GLY A C 1
ATOM 818 O O . GLY A 1 97 ? -4.418 4.911 -31.012 1.00 59.75 97 GLY A O 1
ATOM 819 N N . THR A 1 98 ? -2.984 5.405 -29.368 1.00 57.66 98 THR A N 1
ATOM 820 C CA . THR A 1 98 ? -3.812 4.769 -28.315 1.00 57.66 98 THR A CA 1
ATOM 821 C C . THR A 1 98 ? -3.754 5.511 -26.977 1.00 57.66 98 THR A C 1
ATOM 823 O O . THR A 1 98 ? -2.668 5.700 -26.432 1.00 57.66 98 THR A O 1
ATOM 826 N N . ASN A 1 99 ? -4.916 5.816 -26.386 1.00 57.03 99 ASN A N 1
ATOM 827 C CA . ASN A 1 99 ? -5.056 6.397 -25.039 1.00 57.03 99 ASN A CA 1
ATOM 828 C C . ASN A 1 99 ? -5.128 5.311 -23.945 1.00 57.03 99 ASN A C 1
ATOM 830 O O . ASN A 1 99 ? -6.068 5.270 -23.154 1.00 57.03 99 ASN A O 1
ATOM 834 N N . LEU A 1 100 ? -4.171 4.379 -23.920 1.00 58.44 100 LEU A N 1
ATOM 835 C CA . LEU A 1 100 ? -4.110 3.353 -22.872 1.00 58.44 100 LEU A CA 1
ATOM 836 C C . LEU A 1 100 ? -3.609 3.976 -21.562 1.00 58.44 100 LEU A C 1
ATOM 838 O O . LEU A 1 100 ? -2.433 4.309 -21.447 1.00 58.44 100 LEU A O 1
ATOM 842 N N . THR A 1 101 ? -4.499 4.106 -20.580 1.00 57.56 101 THR A N 1
ATOM 843 C CA . THR A 1 101 ? -4.259 4.830 -19.317 1.00 57.56 101 THR A CA 1
ATOM 844 C C . THR A 1 101 ? -3.681 3.977 -18.187 1.00 57.56 101 THR A C 1
ATOM 846 O O . THR A 1 101 ? -3.323 4.522 -17.150 1.00 57.56 101 THR A O 1
ATOM 849 N N . LYS A 1 102 ? -3.580 2.653 -18.363 1.00 61.28 102 LYS A N 1
ATOM 850 C CA . LYS A 1 102 ? -3.097 1.724 -17.331 1.00 61.28 102 LYS A CA 1
ATOM 851 C C . LYS A 1 102 ? -1.930 0.898 -17.842 1.00 61.28 102 LYS A C 1
ATOM 853 O O . LYS A 1 102 ? -2.118 -0.020 -18.638 1.00 61.28 102 LYS A O 1
ATOM 858 N N . GLN A 1 103 ? -0.725 1.239 -17.400 1.00 66.31 103 GLN A N 1
ATOM 859 C CA . GLN A 1 103 ? 0.500 0.539 -17.772 1.00 66.31 103 GLN A CA 1
ATOM 860 C C . GLN A 1 103 ? 1.393 0.369 -16.543 1.00 66.31 103 GLN A C 1
ATOM 862 O O . GLN A 1 103 ? 1.484 1.259 -15.699 1.00 66.31 103 GLN A O 1
ATOM 867 N N . MET A 1 104 ? 2.052 -0.784 -16.452 1.00 65.75 104 MET A N 1
ATOM 868 C CA . MET A 1 104 ? 3.105 -1.032 -15.472 1.00 65.75 104 MET A CA 1
ATOM 869 C C . MET A 1 104 ? 4.444 -0.920 -16.174 1.00 65.75 104 MET A C 1
ATOM 871 O O . MET A 1 104 ? 4.649 -1.544 -17.215 1.00 65.75 104 MET A O 1
ATOM 875 N N . VAL A 1 105 ? 5.328 -0.104 -15.612 1.00 71.31 105 VAL A N 1
ATOM 876 C CA . VAL A 1 105 ? 6.647 0.164 -16.181 1.00 71.31 105 VAL A CA 1
ATOM 877 C C . VAL A 1 105 ? 7.670 -0.067 -15.096 1.00 71.31 105 VAL A C 1
ATOM 879 O O . VAL A 1 105 ? 7.587 0.539 -14.027 1.00 71.31 105 VAL A O 1
ATOM 882 N N . CYS A 1 106 ? 8.603 -0.966 -15.380 1.00 74.38 106 CYS A N 1
ATOM 883 C CA . CYS A 1 106 ? 9.729 -1.286 -14.528 1.00 74.38 106 CYS A CA 1
ATOM 884 C C . CYS A 1 106 ? 10.981 -1.471 -15.391 1.00 74.38 106 CYS A C 1
ATOM 886 O O . CYS A 1 106 ? 10.894 -2.067 -16.469 1.00 74.38 106 CYS A O 1
ATOM 888 N N . VAL A 1 107 ? 12.108 -0.934 -14.926 1.00 62.16 107 VAL A N 1
ATOM 889 C CA . VAL A 1 107 ? 13.434 -1.021 -15.558 1.00 62.16 107 VAL A CA 1
ATOM 890 C C . VAL A 1 107 ? 14.430 -1.609 -14.563 1.00 62.16 107 VAL A C 1
ATOM 892 O O . VAL A 1 107 ? 14.306 -1.336 -13.340 1.00 62.16 107 VAL A O 1
#

Foldseek 3Di:
DDPPDDDQPQKDFDPLLVVLLVVLVDQKDKDKDFPVPVVVVVVVVWDFDPDDDPGITIIIHGDDPVSNVVSVVSNVVVVVPFGIWGNDQQRDDDDDPDPPRGDTDTD

Secondary structure (DSSP, 8-state):
----PPP-TTEEEHHHHHHHHHHHT--EEEEEEESTTHHHHHHTT-EEEEEE-SSEEEEEEEPPHHHHHHHHHHHHHHHHT--EEESSTT----BTTB-------B-

Sequence (107 aa):
MDTKKVTLEGIVSGEALDFAYRKKNVKYVYKRVVKQDLQPFFDEGWEKTGYRSKKFFRLRKLKDVGPGFEDEVWCIFKRMGFNEMNKDNNFVIPRHGTNLTKQMVCV

pLDDT: mean 81.35, std 13.0, range [40.03, 93.62]

Radius of gyration: 18.77 Å; chains: 1; bounding box: 47×22×57 Å